Protein AF-A0A9P9ISP5-F1 (afdb_monomer_lite)

Sequence (148 aa):
LRNFKRTDAHATKESRVATSVIPIIEVDPGDTRCTASDVPFSNLDHLTDVSLVCAKPDLYYGARPEQLHPKLRQLGNLIVPSTQWDLPIVPNNFVEIKAPDGSISVAIRQTLYDGTCGARRCRSVQTRLLEDKAVRLAVTPLGVTCGG

Foldseek 3Di:
DVLLVVQVVVQQFQVSCVPRNVCVVVVDPDPCLQKDAQAFQVLADDPDPDDDGGQGFRMWGAAFPVLADPLLCVCGNLWQRDPPNSHHTLTQDGAHGDGPPGDPVVRVVSRVVVNVSSVSSLVVSVVSCVVDVVSVVSNVVRPPDNDD

Secondary structure (DSSP, 8-state):
-HHHHHHHHH--SHHHIIIIIHHHHHSS---GGGEEES---TTSPPSSSS-PPPP--SEEEEE-GGGS-HHHHTTGGGT--SS-TTS-EEEEEEE----TTS-HHHHHHHHHHHHHHHHHHHHHHHHHHHH-HHHHHHHGGGT-----

pLDDT: mean 85.31, std 12.56, range [32.69, 95.44]

Structure (mmCIF, N/CA/C/O backbone):
data_AF-A0A9P9ISP5-F1
#
_entry.id   AF-A0A9P9ISP5-F1
#
loop_
_atom_site.group_PDB
_atom_site.id
_atom_site.type_symbol
_atom_site.label_atom_id
_atom_site.label_alt_id
_atom_site.label_comp_id
_atom_site.label_asym_id
_atom_site.label_entity_id
_atom_site.label_seq_id
_atom_site.pdbx_PDB_ins_code
_atom_site.Cartn_x
_atom_site.Cartn_y
_atom_site.Cartn_z
_atom_site.occupancy
_atom_site.B_iso_or_equiv
_atom_site.auth_seq_id
_atom_site.auth_comp_id
_atom_site.auth_asym_id
_atom_site.auth_atom_id
_atom_site.pdbx_PDB_model_num
ATOM 1 N N . LEU A 1 1 ? 21.042 11.672 -6.855 1.00 75.38 1 LEU A N 1
ATOM 2 C CA . LEU A 1 1 ? 20.779 11.438 -8.302 1.00 75.38 1 LEU A CA 1
ATOM 3 C C . LEU A 1 1 ? 21.685 10.392 -8.977 1.00 75.38 1 LEU A C 1
ATOM 5 O O . LEU A 1 1 ? 21.137 9.549 -9.671 1.00 75.38 1 LEU A O 1
ATOM 9 N N . ARG A 1 2 ? 23.026 10.380 -8.816 1.00 87.75 2 ARG A N 1
ATOM 10 C CA . ARG A 1 2 ? 23.888 9.354 -9.472 1.00 87.75 2 ARG A CA 1
ATOM 11 C C . ARG A 1 2 ? 23.519 7.909 -9.098 1.00 87.75 2 ARG A C 1
ATOM 13 O O . ARG A 1 2 ? 23.462 7.058 -9.977 1.00 87.75 2 ARG A O 1
ATOM 20 N N . ASN A 1 3 ? 23.227 7.656 -7.820 1.00 87.81 3 ASN A N 1
ATOM 21 C CA . ASN A 1 3 ? 22.816 6.327 -7.357 1.00 87.81 3 ASN A CA 1
ATOM 22 C C . ASN A 1 3 ? 21.470 5.884 -7.959 1.00 87.81 3 ASN A C 1
ATOM 24 O O . ASN A 1 3 ? 21.363 4.756 -8.427 1.00 87.81 3 ASN A O 1
ATOM 28 N N . PHE A 1 4 ? 20.490 6.795 -8.017 1.00 88.62 4 PHE A N 1
ATOM 29 C CA . PHE A 1 4 ? 19.195 6.559 -8.663 1.00 88.62 4 PHE A CA 1
ATOM 30 C C . PHE A 1 4 ? 19.375 6.130 -10.122 1.00 88.62 4 PHE A C 1
ATOM 32 O O . PHE A 1 4 ? 18.996 5.023 -10.469 1.00 88.62 4 PHE A O 1
ATOM 39 N N . LYS A 1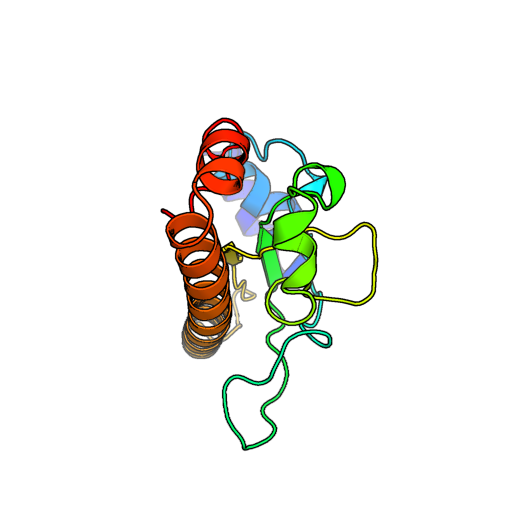 5 ? 20.064 6.944 -10.939 1.00 91.12 5 LYS A N 1
ATOM 40 C CA . LYS A 1 5 ? 20.277 6.657 -12.370 1.00 91.12 5 LYS A CA 1
ATOM 41 C C . LYS A 1 5 ? 20.931 5.295 -12.616 1.00 91.12 5 LYS A C 1
ATOM 43 O O . LYS A 1 5 ? 20.569 4.602 -13.555 1.00 91.12 5 LYS A O 1
ATOM 48 N N . ARG A 1 6 ? 21.907 4.916 -11.783 1.00 90.62 6 ARG A N 1
ATOM 49 C CA . ARG A 1 6 ? 22.566 3.608 -11.888 1.00 90.62 6 ARG A CA 1
ATOM 50 C C . ARG A 1 6 ? 21.615 2.471 -11.519 1.00 90.62 6 ARG A C 1
ATOM 52 O O . ARG A 1 6 ? 21.590 1.461 -12.204 1.00 90.62 6 ARG A O 1
ATOM 59 N N . THR A 1 7 ? 20.871 2.625 -10.429 1.00 90.31 7 THR A N 1
ATOM 60 C CA . THR A 1 7 ? 19.969 1.577 -9.932 1.00 90.31 7 THR A CA 1
ATOM 61 C C . THR A 1 7 ? 18.801 1.359 -10.888 1.00 90.31 7 THR A C 1
ATOM 63 O O . THR A 1 7 ? 18.511 0.220 -11.234 1.00 90.31 7 THR A O 1
ATOM 66 N N . ASP A 1 8 ? 18.228 2.450 -11.394 1.00 88.62 8 ASP A N 1
ATOM 67 C CA . ASP A 1 8 ? 17.196 2.465 -12.430 1.00 88.62 8 ASP A CA 1
ATOM 68 C C . ASP A 1 8 ? 17.657 1.740 -13.705 1.00 88.62 8 ASP A C 1
ATOM 70 O O . ASP A 1 8 ? 17.025 0.781 -14.138 1.00 88.62 8 ASP A O 1
ATOM 74 N N . ALA A 1 9 ? 18.847 2.070 -14.223 1.00 88.12 9 ALA A N 1
ATOM 75 C CA . ALA A 1 9 ? 19.406 1.415 -15.410 1.00 88.12 9 ALA A CA 1
ATOM 76 C C . ALA A 1 9 ? 19.636 -0.105 -15.254 1.00 88.12 9 ALA A C 1
ATOM 78 O O . ALA A 1 9 ? 19.716 -0.821 -16.251 1.00 88.12 9 ALA A O 1
ATOM 79 N N . HIS A 1 10 ? 19.761 -0.613 -14.023 1.00 88.38 10 HIS A N 1
ATOM 80 C CA . HIS A 1 10 ? 19.936 -2.043 -13.742 1.00 88.38 10 HIS A CA 1
ATOM 81 C C . HIS A 1 10 ? 18.632 -2.757 -13.337 1.00 88.38 10 HIS A C 1
ATOM 83 O O . HIS A 1 10 ? 18.630 -3.983 -13.181 1.00 88.38 10 HIS A O 1
ATOM 89 N N . ALA A 1 11 ? 17.525 -2.031 -13.168 1.00 88.88 11 ALA A N 1
ATOM 90 C CA . ALA A 1 11 ? 16.241 -2.573 -12.744 1.00 88.88 11 ALA A CA 1
ATOM 91 C C . ALA A 1 11 ? 15.400 -3.020 -13.952 1.00 88.88 11 ALA A C 1
ATOM 93 O O . ALA A 1 11 ? 14.480 -2.346 -14.395 1.00 88.88 11 ALA A O 1
ATOM 94 N N . THR A 1 12 ? 15.700 -4.203 -14.487 1.00 88.06 12 THR A N 1
ATOM 95 C CA . THR A 1 12 ? 15.044 -4.728 -15.703 1.00 88.06 12 THR A CA 1
ATOM 96 C C . THR A 1 12 ? 13.684 -5.394 -15.469 1.00 88.06 12 THR A C 1
ATOM 98 O O . THR A 1 12 ? 13.063 -5.865 -16.415 1.00 88.06 12 THR A O 1
ATOM 101 N N . LYS A 1 13 ? 13.224 -5.481 -14.216 1.00 88.25 13 LYS A N 1
ATOM 102 C CA . LYS A 1 13 ? 11.956 -6.118 -13.825 1.00 88.25 13 LYS A CA 1
ATOM 103 C C . LYS A 1 13 ? 11.220 -5.242 -12.821 1.00 88.25 13 LYS A C 1
ATOM 105 O O . LYS A 1 13 ? 11.873 -4.610 -11.991 1.00 88.25 13 LYS A O 1
ATOM 110 N N . GLU A 1 14 ? 9.891 -5.303 -12.822 1.00 89.62 14 GLU A N 1
ATOM 111 C CA . GLU A 1 14 ? 9.024 -4.563 -11.889 1.00 89.62 14 GLU A CA 1
ATOM 112 C C . GLU A 1 14 ? 9.431 -4.792 -10.428 1.00 89.62 14 GLU A C 1
ATOM 114 O O . GLU A 1 14 ? 9.666 -3.839 -9.691 1.00 89.62 14 GLU A O 1
ATOM 119 N N . SER A 1 15 ? 9.688 -6.045 -10.038 1.00 88.94 15 SER A N 1
ATOM 120 C CA . SER A 1 15 ? 10.153 -6.371 -8.683 1.00 88.94 15 SER A CA 1
ATOM 121 C C . SER A 1 15 ? 11.506 -5.742 -8.322 1.00 88.94 15 SER A C 1
ATOM 123 O O . SER A 1 15 ? 11.761 -5.438 -7.155 1.00 88.94 15 SER A O 1
ATOM 125 N N . ARG A 1 16 ? 12.394 -5.507 -9.300 1.00 89.81 16 ARG A N 1
ATOM 126 C CA . ARG A 1 16 ? 13.678 -4.821 -9.070 1.00 89.81 16 ARG A CA 1
ATOM 127 C C . ARG A 1 16 ? 13.465 -3.324 -8.914 1.00 89.81 16 ARG A C 1
ATOM 129 O O . ARG A 1 16 ? 14.077 -2.730 -8.032 1.00 89.81 16 ARG A O 1
ATOM 136 N N . VAL A 1 17 ? 12.572 -2.732 -9.702 1.00 89.56 17 VAL A N 1
ATOM 137 C CA . VAL A 1 17 ? 12.189 -1.326 -9.535 1.00 89.56 17 VAL A CA 1
ATOM 138 C C . VAL A 1 17 ? 11.576 -1.127 -8.143 1.00 89.56 17 VAL A C 1
ATOM 140 O O . VAL A 1 17 ? 12.061 -0.282 -7.391 1.00 89.56 17 VAL A O 1
ATOM 143 N N . ALA A 1 18 ? 10.633 -1.985 -7.741 1.00 89.81 18 ALA A N 1
ATOM 144 C CA . ALA A 1 18 ? 10.005 -1.960 -6.418 1.00 89.81 18 ALA A CA 1
ATOM 145 C C . ALA A 1 18 ? 11.022 -2.044 -5.269 1.00 89.81 18 ALA A C 1
ATOM 147 O O . ALA A 1 18 ? 10.964 -1.266 -4.327 1.00 89.81 18 ALA A O 1
ATOM 148 N N . THR A 1 19 ? 11.985 -2.967 -5.350 1.00 88.94 19 THR A N 1
ATOM 149 C CA . THR A 1 19 ? 12.909 -3.245 -4.232 1.00 88.94 19 THR A CA 1
ATOM 150 C C . THR A 1 19 ? 14.153 -2.365 -4.198 1.00 88.94 19 THR A C 1
ATOM 152 O O . THR A 1 19 ? 14.818 -2.311 -3.166 1.00 88.94 19 THR A O 1
ATOM 155 N N . SER A 1 20 ? 14.517 -1.704 -5.301 1.00 88.75 20 SER A N 1
ATOM 156 C CA . SER A 1 20 ? 15.785 -0.962 -5.372 1.00 88.75 20 SER A CA 1
ATOM 157 C C . SER A 1 20 ? 15.681 0.464 -5.902 1.00 88.75 20 SER A C 1
ATOM 159 O O . SER A 1 20 ? 16.525 1.285 -5.553 1.00 88.75 20 SER A O 1
ATOM 161 N N . VAL A 1 21 ? 14.645 0.802 -6.673 1.00 90.31 21 VAL A N 1
ATOM 162 C CA . VAL A 1 21 ? 14.439 2.165 -7.188 1.00 90.31 21 VAL A CA 1
ATOM 163 C C . VAL A 1 21 ? 13.479 2.945 -6.293 1.00 90.31 21 VAL A C 1
ATOM 165 O O . VAL A 1 21 ? 13.825 4.052 -5.882 1.00 90.31 21 VAL A O 1
ATOM 168 N N . ILE A 1 22 ? 12.327 2.363 -5.939 1.00 90.75 22 ILE A N 1
ATOM 169 C CA . ILE A 1 22 ? 11.318 3.022 -5.089 1.00 90.75 22 ILE A CA 1
ATOM 170 C C . ILE A 1 22 ? 11.902 3.506 -3.750 1.00 90.75 22 ILE A C 1
ATOM 172 O O . ILE A 1 22 ? 11.745 4.693 -3.465 1.00 90.75 22 ILE A O 1
ATOM 176 N N . PRO A 1 23 ? 12.708 2.718 -3.007 1.00 89.06 23 PRO A N 1
ATOM 177 C CA . PRO A 1 23 ? 13.279 3.190 -1.742 1.00 89.06 23 PRO A CA 1
ATOM 178 C C . PRO A 1 23 ? 14.195 4.415 -1.887 1.00 89.06 23 PRO A C 1
ATOM 180 O O . PRO A 1 23 ? 14.347 5.205 -0.961 1.00 89.06 23 PRO A O 1
ATOM 183 N N . ILE A 1 24 ? 14.815 4.606 -3.059 1.00 90.25 24 ILE A N 1
ATOM 184 C CA . ILE A 1 24 ? 15.636 5.796 -3.335 1.00 90.25 24 ILE A CA 1
ATOM 185 C C . ILE A 1 24 ? 14.749 7.034 -3.530 1.00 90.25 24 ILE A C 1
ATOM 187 O O . ILE A 1 24 ? 15.173 8.138 -3.188 1.00 90.25 24 ILE A O 1
ATOM 191 N N . ILE A 1 25 ? 13.554 6.858 -4.104 1.00 89.00 25 ILE A N 1
ATOM 192 C CA . ILE A 1 25 ? 12.570 7.929 -4.319 1.00 89.00 25 ILE A CA 1
ATOM 193 C C . ILE A 1 25 ? 11.918 8.325 -2.994 1.00 89.00 25 ILE A C 1
ATOM 195 O O . ILE A 1 25 ? 11.750 9.513 -2.740 1.00 89.00 25 ILE A O 1
ATOM 199 N N . GLU A 1 26 ? 11.589 7.345 -2.153 1.00 87.12 26 GLU A N 1
ATOM 200 C CA . GLU A 1 26 ? 10.963 7.569 -0.845 1.00 87.12 26 GLU A CA 1
ATOM 201 C C . GLU A 1 26 ? 11.875 8.328 0.120 1.00 87.12 26 GLU A C 1
ATOM 203 O O . GLU A 1 26 ? 11.378 9.049 0.979 1.00 87.12 26 GLU A O 1
ATOM 208 N N . VAL A 1 27 ? 13.200 8.220 -0.061 1.00 82.25 27 VAL A N 1
ATOM 209 C CA . VAL A 1 27 ? 14.265 8.788 0.791 1.00 82.25 27 VAL A CA 1
ATOM 210 C C . VAL A 1 27 ? 14.287 8.180 2.197 1.00 82.25 27 VAL A C 1
ATOM 212 O O . VAL A 1 27 ? 15.333 7.690 2.621 1.00 82.25 27 VAL A O 1
ATOM 215 N N . ASP A 1 28 ? 13.150 8.186 2.887 1.00 81.00 28 ASP A N 1
ATOM 216 C CA . ASP A 1 28 ? 12.886 7.520 4.156 1.00 81.00 28 ASP A CA 1
ATOM 217 C C . ASP A 1 28 ? 11.527 6.796 4.065 1.00 81.00 28 ASP A C 1
ATOM 219 O O . ASP A 1 28 ? 10.481 7.444 4.144 1.00 81.00 28 ASP A O 1
ATOM 223 N N . PRO A 1 29 ? 11.514 5.463 3.877 1.00 70.00 29 PRO A N 1
ATOM 224 C CA . PRO A 1 29 ? 10.276 4.695 3.745 1.00 70.00 29 PRO A CA 1
ATOM 225 C C . PRO A 1 29 ? 9.478 4.587 5.059 1.00 70.00 29 PRO A C 1
ATOM 227 O O . PRO A 1 29 ? 8.383 4.024 5.062 1.00 70.00 29 PRO A O 1
ATOM 230 N N . GLY A 1 30 ? 9.996 5.097 6.185 1.00 81.81 30 GLY A N 1
ATOM 231 C CA . GLY A 1 30 ? 9.347 4.981 7.489 1.00 81.81 30 GLY A CA 1
ATOM 232 C C . GLY A 1 30 ? 9.291 3.535 8.005 1.00 81.81 30 GLY A C 1
ATOM 233 O O . GLY A 1 30 ? 10.215 2.744 7.808 1.00 81.81 30 GLY A O 1
ATOM 234 N N . ASP A 1 31 ? 8.213 3.176 8.716 1.00 87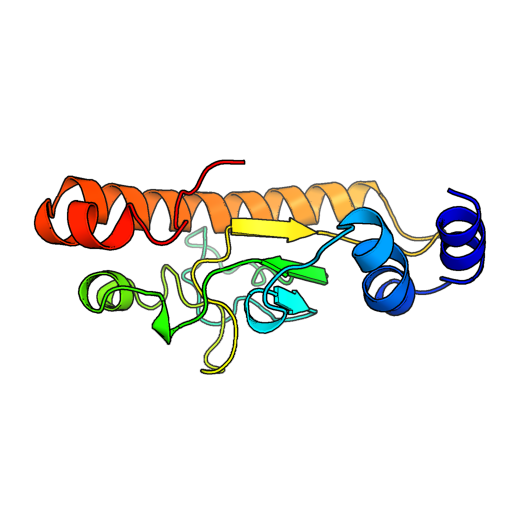.00 31 ASP A N 1
ATOM 235 C CA . ASP A 1 31 ? 7.997 1.801 9.199 1.00 87.00 31 ASP A CA 1
ATOM 236 C C . ASP A 1 31 ? 7.643 0.895 8.013 1.00 87.00 31 ASP A C 1
ATOM 238 O O . ASP A 1 31 ? 6.546 0.975 7.465 1.00 87.00 31 ASP A O 1
ATOM 242 N N . THR A 1 32 ? 8.552 -0.003 7.634 1.00 87.44 32 THR A N 1
ATOM 243 C CA . THR A 1 32 ? 8.388 -0.895 6.473 1.00 87.44 32 THR A CA 1
ATOM 244 C C . THR A 1 32 ? 7.194 -1.846 6.585 1.00 87.44 32 THR A C 1
ATOM 246 O O . THR A 1 32 ? 6.763 -2.404 5.581 1.00 87.44 32 THR A O 1
ATOM 249 N N . ARG A 1 33 ? 6.611 -2.009 7.781 1.00 90.19 33 ARG A N 1
ATOM 250 C CA . ARG A 1 33 ? 5.366 -2.771 7.997 1.00 90.1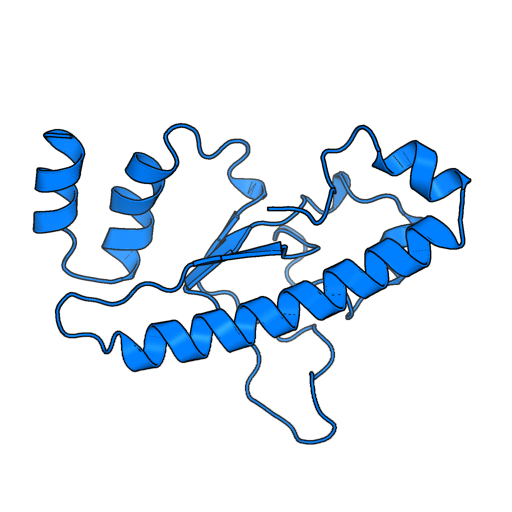9 33 ARG A CA 1
ATOM 251 C C . ARG A 1 33 ? 4.102 -1.988 7.661 1.00 90.19 33 ARG A C 1
ATOM 253 O O . ARG A 1 33 ? 3.005 -2.523 7.785 1.00 90.19 33 ARG A O 1
ATOM 260 N N . CYS A 1 34 ? 4.243 -0.727 7.269 1.00 91.38 34 CYS A N 1
ATOM 261 C CA . CYS A 1 34 ? 3.173 0.071 6.687 1.00 91.38 34 CYS A CA 1
ATOM 262 C C . CYS A 1 34 ? 3.085 -0.103 5.164 1.00 91.38 34 CYS A C 1
ATOM 264 O O . CYS A 1 34 ? 2.210 0.504 4.553 1.00 91.38 34 CYS A O 1
ATOM 266 N N . THR A 1 35 ? 3.926 -0.952 4.564 1.00 93.06 35 THR A N 1
ATOM 267 C CA . THR A 1 35 ? 3.973 -1.195 3.117 1.00 93.06 35 THR A CA 1
ATOM 268 C C . THR A 1 35 ? 3.872 -2.686 2.814 1.00 93.06 35 THR A C 1
ATOM 270 O O . THR A 1 35 ? 4.412 -3.517 3.542 1.00 93.06 35 THR A O 1
ATOM 273 N N . ALA A 1 36 ? 3.200 -3.042 1.723 1.00 94.00 36 ALA A N 1
ATOM 274 C CA . ALA A 1 36 ? 3.226 -4.396 1.181 1.00 94.00 36 ALA A CA 1
ATOM 275 C C . ALA A 1 36 ? 3.161 -4.383 -0.351 1.00 94.00 36 ALA A C 1
ATOM 277 O O . ALA A 1 36 ? 2.776 -3.389 -0.967 1.00 94.00 36 ALA A O 1
ATOM 278 N N . SER A 1 37 ? 3.584 -5.491 -0.958 1.00 93.19 37 SER A N 1
ATOM 279 C CA . SER A 1 37 ? 3.757 -5.644 -2.405 1.00 93.19 37 SER A CA 1
ATOM 280 C C . SER A 1 37 ? 3.024 -6.878 -2.905 1.00 93.19 37 SER A C 1
ATOM 282 O O . SER A 1 37 ? 3.025 -7.903 -2.223 1.00 93.19 37 SER A O 1
ATOM 284 N N . ASP A 1 38 ? 2.441 -6.789 -4.099 1.00 90.94 38 ASP A N 1
ATOM 285 C CA . ASP A 1 38 ? 1.856 -7.924 -4.820 1.00 90.94 38 ASP A CA 1
ATOM 286 C C . ASP A 1 38 ? 0.733 -8.659 -4.052 1.00 90.94 38 ASP A C 1
ATOM 288 O O . ASP A 1 38 ? 0.513 -9.860 -4.220 1.00 90.94 38 ASP A O 1
ATOM 292 N N . VAL A 1 39 ? -0.015 -7.936 -3.211 1.00 94.56 39 VAL A N 1
ATOM 293 C CA . VAL A 1 39 ? -1.107 -8.493 -2.397 1.00 94.56 39 VAL A CA 1
ATOM 294 C C . VAL A 1 39 ? -2.452 -8.230 -3.072 1.00 94.56 39 VAL A C 1
ATOM 296 O O . VAL A 1 39 ? -2.864 -7.073 -3.179 1.00 94.56 39 VAL A O 1
ATOM 299 N N . PRO A 1 40 ? -3.196 -9.275 -3.478 1.00 94.44 40 PRO A N 1
ATOM 300 C CA . PRO A 1 40 ? -4.559 -9.102 -3.949 1.00 94.44 40 PRO A CA 1
ATOM 301 C C . PRO A 1 40 ? -5.465 -8.626 -2.819 1.00 94.44 40 PRO A C 1
ATOM 303 O O . PRO A 1 40 ? -5.462 -9.172 -1.716 1.00 94.44 40 PRO A O 1
ATOM 306 N N . PHE A 1 41 ? -6.313 -7.658 -3.130 1.00 94.06 41 PHE A N 1
ATOM 307 C CA . PHE A 1 41 ? -7.330 -7.115 -2.238 1.00 94.06 41 PHE A CA 1
ATOM 308 C C . PHE A 1 41 ? -8.562 -8.025 -2.172 1.00 94.06 41 PHE A C 1
ATOM 310 O O . PHE A 1 41 ? -9.689 -7.608 -2.439 1.00 94.06 41 PHE A O 1
ATOM 317 N N . SER A 1 42 ? -8.331 -9.303 -1.877 1.00 92.94 42 SER A N 1
ATOM 318 C CA . SER A 1 42 ? -9.330 -10.374 -1.928 1.00 92.94 42 SER A CA 1
ATOM 319 C C . SER A 1 42 ? -10.317 -10.360 -0.767 1.00 92.94 42 SER A C 1
ATOM 321 O O . SER A 1 42 ? -11.385 -10.951 -0.883 1.00 92.94 42 SER A O 1
ATOM 323 N N . ASN A 1 43 ? -9.987 -9.686 0.338 1.00 94.31 43 ASN A N 1
ATOM 324 C CA . ASN A 1 43 ? -10.883 -9.558 1.486 1.00 94.31 43 ASN A CA 1
ATOM 325 C C . ASN A 1 43 ? -11.784 -8.313 1.402 1.00 94.31 43 ASN A C 1
ATOM 327 O O . ASN A 1 43 ? -12.613 -8.088 2.281 1.00 94.31 43 ASN A O 1
ATOM 331 N N . LEU A 1 44 ? -11.608 -7.475 0.375 1.00 90.19 44 LEU A N 1
ATOM 332 C CA . LEU A 1 44 ? -12.323 -6.210 0.263 1.00 90.19 44 LEU A CA 1
ATOM 333 C C . LEU A 1 44 ? -13.630 -6.364 -0.505 1.00 90.19 44 LEU A C 1
ATOM 335 O O . LEU A 1 44 ? -13.685 -7.064 -1.515 1.00 90.19 44 LEU A O 1
ATOM 339 N N . ASP A 1 45 ? -14.655 -5.636 -0.063 1.00 89.06 45 ASP A N 1
ATOM 340 C CA . ASP A 1 45 ? -15.929 -5.575 -0.778 1.00 89.06 45 ASP A CA 1
ATOM 341 C C 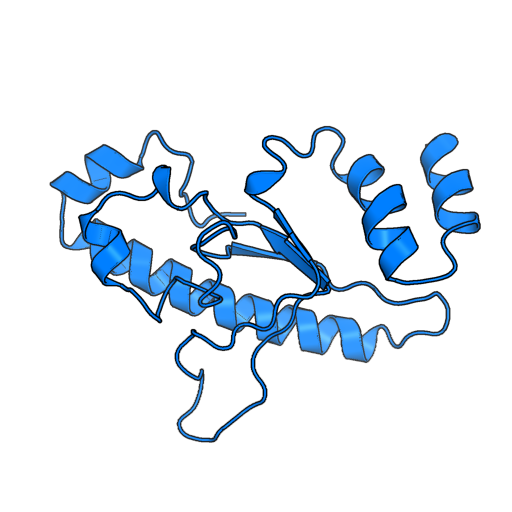. ASP A 1 45 ? -15.721 -5.090 -2.220 1.00 89.06 45 ASP A C 1
ATOM 343 O O . ASP A 1 45 ? -14.987 -4.126 -2.480 1.00 89.06 45 ASP A O 1
ATOM 347 N N . HIS A 1 46 ? -16.418 -5.727 -3.164 1.00 85.31 46 HIS A N 1
ATOM 348 C CA . HIS A 1 46 ? -16.368 -5.339 -4.568 1.00 85.31 46 HIS A CA 1
ATOM 349 C C . HIS A 1 46 ? -16.844 -3.895 -4.771 1.00 85.31 46 HIS A C 1
ATOM 351 O O . HIS A 1 46 ? -17.778 -3.416 -4.117 1.00 85.31 46 HIS A O 1
ATOM 357 N N . LEU A 1 47 ? -16.206 -3.191 -5.713 1.00 83.38 47 LEU A N 1
ATOM 358 C CA . LEU A 1 47 ? -16.605 -1.832 -6.090 1.00 83.38 47 LEU A CA 1
ATOM 359 C C . LEU A 1 47 ? -17.979 -1.781 -6.764 1.00 83.38 47 LEU A C 1
ATOM 361 O O . LEU A 1 47 ? -18.659 -0.764 -6.661 1.00 83.38 47 LEU A O 1
ATOM 365 N N . THR A 1 48 ? -18.369 -2.866 -7.425 1.00 83.69 48 THR A N 1
ATOM 366 C CA . THR A 1 48 ? -19.587 -2.990 -8.224 1.00 83.69 48 THR A CA 1
ATOM 367 C C . THR A 1 48 ? -20.302 -4.298 -7.913 1.00 83.69 48 THR A C 1
ATOM 369 O O . THR A 1 48 ? -19.668 -5.254 -7.474 1.00 83.69 48 THR A O 1
ATOM 372 N N . ASP A 1 49 ? -21.597 -4.366 -8.227 1.00 78.88 49 ASP A N 1
ATOM 373 C CA . ASP A 1 49 ? -22.405 -5.593 -8.104 1.00 78.88 49 ASP A CA 1
ATOM 374 C C . ASP A 1 49 ? -21.968 -6.695 -9.084 1.00 78.88 49 ASP A C 1
ATOM 376 O O . ASP A 1 49 ? -22.302 -7.868 -8.926 1.00 78.88 49 ASP A O 1
ATOM 380 N N . VAL A 1 50 ? -21.195 -6.319 -10.106 1.00 75.88 50 VAL A N 1
ATOM 381 C CA . VAL A 1 50 ? -20.511 -7.251 -11.001 1.00 75.88 50 VAL A CA 1
ATOM 382 C C . VAL A 1 50 ? -19.147 -7.600 -10.412 1.00 75.88 50 VAL A C 1
ATOM 384 O O . VAL A 1 50 ? -18.405 -6.713 -9.983 1.00 75.88 50 VAL A O 1
ATOM 387 N N . SER A 1 51 ? -18.804 -8.888 -10.429 1.00 75.69 51 SER A N 1
ATOM 388 C CA . SER A 1 51 ? -17.505 -9.382 -9.974 1.00 75.69 51 SER A CA 1
ATOM 389 C C . SER A 1 51 ? -16.393 -8.892 -10.908 1.00 75.69 51 SER A C 1
ATOM 391 O O . SER A 1 51 ? -16.207 -9.405 -12.012 1.00 75.69 51 SER A O 1
ATOM 393 N N . LEU A 1 52 ? -15.673 -7.859 -10.470 1.00 83.38 52 LEU A N 1
ATOM 394 C CA . LEU A 1 52 ? -14.392 -7.455 -11.044 1.00 83.38 52 LEU A CA 1
ATOM 395 C C . LEU A 1 52 ? -13.259 -8.168 -10.307 1.00 83.38 52 LEU A C 1
ATOM 397 O O . LEU A 1 52 ? -13.371 -8.481 -9.118 1.00 83.38 52 LEU A O 1
ATOM 401 N N . VAL A 1 53 ? -12.141 -8.368 -11.004 1.00 88.81 53 VAL A N 1
ATOM 402 C CA . VAL A 1 53 ? -10.903 -8.842 -10.379 1.00 88.81 53 VAL A CA 1
ATOM 403 C C . VAL A 1 53 ? -10.504 -7.866 -9.270 1.00 88.81 53 VAL A C 1
ATOM 405 O O . VAL A 1 53 ? -10.572 -6.645 -9.442 1.00 88.81 53 VAL A O 1
ATOM 408 N N . CYS A 1 54 ? -10.113 -8.400 -8.113 1.00 91.00 54 CYS A N 1
ATOM 409 C CA . CYS A 1 54 ? -9.637 -7.589 -6.999 1.00 91.00 54 CYS A CA 1
ATOM 410 C C . CYS A 1 54 ? -8.429 -6.745 -7.421 1.00 91.00 54 CYS A C 1
ATOM 412 O O . CYS A 1 54 ? -7.570 -7.210 -8.171 1.00 91.00 54 CYS A O 1
ATOM 414 N N . ALA A 1 55 ? -8.356 -5.521 -6.901 1.00 92.38 55 ALA A N 1
ATOM 415 C CA . ALA A 1 55 ? -7.162 -4.689 -7.010 1.00 92.38 55 ALA A CA 1
ATOM 416 C C . ALA A 1 55 ? -5.934 -5.461 -6.503 1.00 92.38 55 ALA A C 1
ATOM 418 O O . ALA A 1 55 ? -6.022 -6.196 -5.515 1.00 92.38 55 ALA A O 1
ATOM 419 N N . LYS A 1 56 ? -4.807 -5.324 -7.197 1.00 95.38 56 LYS A N 1
ATOM 420 C CA . LYS A 1 56 ? -3.541 -5.968 -6.837 1.00 95.38 56 LYS A CA 1
ATOM 421 C C . LYS A 1 56 ? -2.409 -4.999 -7.182 1.00 95.38 56 LYS A C 1
ATOM 423 O O . LYS A 1 56 ? -1.775 -5.186 -8.216 1.00 95.38 56 LYS A O 1
ATOM 428 N N . PRO A 1 57 ? -2.215 -3.959 -6.357 1.00 95.06 57 PRO A N 1
ATOM 429 C CA . PRO A 1 57 ? -1.170 -2.978 -6.597 1.00 95.06 57 PRO A CA 1
ATOM 430 C C . PRO A 1 57 ? 0.216 -3.616 -6.459 1.00 95.06 57 PRO A C 1
ATOM 432 O O . PRO A 1 57 ? 0.430 -4.463 -5.581 1.00 95.06 57 PRO A O 1
ATOM 435 N N . ASP A 1 58 ? 1.176 -3.158 -7.264 1.00 94.88 58 ASP A N 1
ATOM 436 C CA . ASP A 1 58 ? 2.575 -3.592 -7.139 1.00 94.88 58 ASP A CA 1
ATOM 437 C C . ASP A 1 58 ? 3.153 -3.211 -5.770 1.00 94.88 58 ASP A C 1
ATOM 439 O O . ASP A 1 58 ? 3.863 -4.007 -5.151 1.00 94.88 58 ASP A O 1
ATOM 443 N N . LEU A 1 59 ? 2.806 -2.024 -5.261 1.00 94.31 59 LEU A N 1
ATOM 444 C CA . LEU A 1 59 ? 3.034 -1.606 -3.877 1.00 94.31 59 LEU A CA 1
ATOM 445 C C . LEU A 1 59 ? 1.839 -0.816 -3.348 1.00 94.31 59 LEU A C 1
ATOM 447 O O . LEU A 1 59 ? 1.245 -0.004 -4.059 1.00 94.31 59 LEU A O 1
ATOM 451 N N . TYR A 1 60 ? 1.533 -0.986 -2.066 1.00 94.25 60 TYR A N 1
ATOM 452 C CA . TYR A 1 60 ? 0.597 -0.119 -1.363 1.00 94.25 60 TYR A CA 1
ATOM 453 C C . TYR A 1 60 ? 1.070 0.205 0.047 1.00 94.25 60 TYR A C 1
ATOM 455 O O . TYR A 1 60 ? 1.808 -0.567 0.664 1.00 94.25 60 TYR A O 1
ATOM 463 N N . TYR A 1 61 ? 0.573 1.326 0.562 1.00 92.06 61 TYR A N 1
ATOM 464 C CA . TYR A 1 61 ? 0.844 1.808 1.909 1.00 92.06 61 TYR A CA 1
ATOM 465 C C . TYR A 1 61 ? -0.452 1.882 2.702 1.00 92.06 61 TYR A C 1
ATOM 467 O O . TYR A 1 61 ? -1.519 2.187 2.160 1.00 92.06 61 TYR A O 1
ATOM 475 N N . GLY A 1 62 ? -0.354 1.602 3.993 1.00 91.62 62 GLY A N 1
ATOM 476 C CA . GLY A 1 62 ? -1.465 1.642 4.929 1.00 91.62 62 GLY A CA 1
ATOM 477 C C . GLY A 1 62 ? -0.984 1.805 6.366 1.00 91.62 62 GLY A C 1
ATOM 478 O O . GLY A 1 62 ? 0.163 2.153 6.631 1.00 91.62 62 GLY A O 1
ATOM 479 N N . ALA A 1 63 ? -1.881 1.549 7.308 1.00 90.31 63 ALA A N 1
ATOM 480 C CA . ALA A 1 63 ? -1.585 1.528 8.731 1.00 90.31 63 ALA A CA 1
ATOM 481 C C . ALA A 1 63 ? -1.314 0.098 9.204 1.00 90.31 63 ALA A C 1
ATOM 483 O O . ALA A 1 63 ? -1.925 -0.857 8.722 1.00 90.31 63 ALA A O 1
ATOM 484 N N . ARG A 1 64 ? -0.467 -0.060 10.220 1.00 90.94 64 ARG A N 1
ATOM 485 C CA . ARG A 1 64 ? -0.341 -1.344 10.911 1.00 90.94 64 ARG A CA 1
ATOM 486 C C . ARG A 1 64 ? -1.650 -1.690 11.622 1.00 90.94 64 ARG A C 1
ATOM 488 O O . ARG A 1 64 ? -2.281 -0.792 12.194 1.00 90.94 64 ARG A O 1
ATOM 495 N N . PRO A 1 65 ? -2.045 -2.971 11.670 1.00 89.38 65 PRO A N 1
ATOM 496 C CA . PRO A 1 65 ? -3.262 -3.396 12.350 1.00 89.38 65 PRO A CA 1
ATOM 497 C C . PRO A 1 65 ? -3.414 -2.817 13.763 1.00 89.38 65 PRO A C 1
ATOM 499 O O . PRO A 1 65 ? -4.462 -2.278 14.112 1.00 89.38 65 PRO A O 1
ATOM 502 N N . GLU A 1 66 ? -2.356 -2.871 14.569 1.00 88.12 66 GLU A N 1
ATOM 503 C CA . GLU A 1 66 ? -2.245 -2.363 15.941 1.00 88.12 66 GLU A CA 1
ATOM 504 C C . GLU A 1 66 ? -2.366 -0.843 16.083 1.00 88.12 66 GLU A C 1
ATOM 506 O O . GLU A 1 66 ? -2.766 -0.384 17.149 1.00 88.12 66 GLU A O 1
ATOM 511 N N . GLN A 1 67 ? -2.093 -0.066 15.031 1.00 85.88 67 GLN A N 1
ATOM 512 C CA . GLN A 1 67 ? -2.306 1.385 15.048 1.00 85.88 67 GLN A CA 1
ATOM 513 C C . GLN A 1 67 ? -3.791 1.738 14.921 1.00 85.88 67 GLN A C 1
ATOM 515 O O . GLN A 1 67 ? -4.196 2.852 15.248 1.00 85.88 67 GLN A O 1
ATOM 520 N N . LEU A 1 68 ? -4.628 0.806 14.460 1.00 84.44 68 LEU A N 1
ATOM 521 C CA . LEU A 1 68 ? -6.031 1.091 14.224 1.00 84.44 68 LEU A CA 1
ATOM 522 C C . LEU A 1 68 ? -6.880 0.932 15.487 1.00 84.44 68 LEU A C 1
ATOM 524 O O . LEU A 1 68 ? -6.948 -0.139 16.105 1.00 84.44 68 LEU A O 1
ATOM 528 N N . HIS A 1 69 ? -7.615 1.999 15.804 1.00 85.50 69 HIS A N 1
ATOM 529 C CA . HIS A 1 69 ? -8.561 2.031 16.911 1.00 85.50 69 HIS A CA 1
ATOM 530 C C . HIS A 1 69 ? -9.593 0.884 16.800 1.00 85.50 69 HIS A C 1
ATOM 532 O O . HIS A 1 69 ? -10.174 0.697 15.726 1.00 85.50 69 HIS A O 1
ATOM 538 N N . PRO A 1 70 ? -9.913 0.154 17.889 1.00 85.50 70 PRO A N 1
ATOM 539 C CA . PRO A 1 70 ? -10.801 -1.015 17.844 1.00 85.50 70 PRO A CA 1
ATOM 540 C C . PRO A 1 70 ? -12.158 -0.776 17.168 1.00 85.50 70 PRO A C 1
ATOM 542 O O . PRO A 1 70 ? -12.643 -1.624 16.426 1.00 85.50 70 PRO A O 1
ATOM 545 N N . LYS A 1 71 ? -12.756 0.407 17.353 1.00 85.19 71 LYS A N 1
ATOM 546 C CA . LYS A 1 71 ? -14.020 0.779 16.687 1.00 85.19 71 LYS A CA 1
ATOM 547 C C . LYS A 1 71 ? -13.913 0.896 15.160 1.00 85.19 71 LYS A C 1
ATOM 549 O O . LYS A 1 71 ? -14.906 0.670 14.481 1.00 85.19 71 LYS A O 1
ATOM 554 N N . LEU A 1 72 ? -12.743 1.236 14.614 1.00 84.50 72 LEU A N 1
ATOM 555 C CA . LEU A 1 72 ? -12.526 1.253 13.164 1.00 84.50 72 LEU A CA 1
ATOM 556 C C . LEU A 1 72 ? -12.295 -0.156 12.612 1.00 84.50 72 LEU A C 1
ATOM 558 O O . LEU A 1 72 ? -12.655 -0.413 11.471 1.00 84.50 72 LEU A O 1
ATOM 562 N N . ARG A 1 73 ? -11.789 -1.098 13.421 1.00 83.50 73 ARG A N 1
ATOM 563 C CA . ARG A 1 73 ? -11.651 -2.509 13.012 1.00 83.50 73 ARG A CA 1
ATOM 564 C C . ARG A 1 73 ? -12.993 -3.161 12.666 1.00 83.50 73 ARG A C 1
ATOM 566 O O . ARG A 1 73 ? -13.020 -4.089 11.868 1.00 83.50 73 ARG A O 1
ATOM 573 N N . GLN A 1 74 ? -14.099 -2.640 13.204 1.00 86.38 74 GLN A N 1
ATOM 574 C CA . GLN A 1 74 ? -15.460 -3.076 12.862 1.00 86.38 74 GLN A CA 1
ATOM 575 C C . GLN A 1 74 ? -15.824 -2.829 11.391 1.00 86.38 74 GLN A C 1
ATOM 577 O O . GLN A 1 74 ? -16.757 -3.448 10.896 1.00 86.38 74 GLN A O 1
ATOM 582 N N . LEU A 1 75 ? -15.092 -1.958 10.685 1.00 89.38 75 LEU A N 1
ATOM 583 C CA . LEU A 1 75 ? -15.269 -1.757 9.246 1.00 89.38 75 LEU A CA 1
ATOM 584 C C . LEU A 1 75 ? -14.829 -2.982 8.426 1.00 89.38 75 LEU A C 1
ATOM 586 O O . LEU A 1 75 ? -15.216 -3.085 7.267 1.00 89.38 75 LEU A O 1
ATOM 590 N N . GLY A 1 76 ? -14.045 -3.901 9.007 1.00 90.50 76 GLY A N 1
ATOM 591 C CA . GLY A 1 76 ? -13.727 -5.209 8.429 1.00 90.50 76 GLY A CA 1
ATOM 592 C C . GLY A 1 76 ? -13.312 -5.141 6.958 1.00 90.50 76 GLY A C 1
ATOM 593 O O . GLY A 1 76 ? -12.330 -4.482 6.605 1.00 90.50 76 GLY A O 1
ATOM 594 N N . ASN A 1 77 ? -14.105 -5.783 6.102 1.00 91.19 77 ASN A N 1
ATOM 595 C CA . ASN A 1 77 ? -13.897 -5.910 4.655 1.00 91.19 77 ASN A CA 1
ATOM 596 C C . ASN A 1 77 ? -13.960 -4.578 3.884 1.00 91.19 77 ASN A C 1
ATOM 598 O O . ASN A 1 77 ? -13.676 -4.528 2.693 1.00 91.19 77 ASN A O 1
ATOM 602 N N . LEU A 1 78 ? -14.273 -3.459 4.537 1.00 90.00 78 LEU A N 1
ATOM 603 C CA . LEU A 1 78 ? -14.114 -2.140 3.927 1.00 90.00 78 LEU A CA 1
ATOM 604 C C . LEU A 1 78 ? -12.673 -1.633 3.998 1.00 90.00 78 LEU A C 1
ATOM 606 O O . LEU A 1 78 ? -12.315 -0.749 3.227 1.00 90.00 78 LEU A O 1
ATOM 610 N N . ILE A 1 79 ? -11.849 -2.141 4.917 1.00 91.00 79 ILE A N 1
ATOM 611 C CA . ILE A 1 79 ? -10.517 -1.583 5.194 1.00 91.00 79 ILE A CA 1
ATOM 612 C C . ILE A 1 79 ? -9.395 -2.622 5.279 1.00 91.00 79 ILE A C 1
ATOM 614 O O . ILE A 1 79 ? -8.231 -2.239 5.200 1.00 9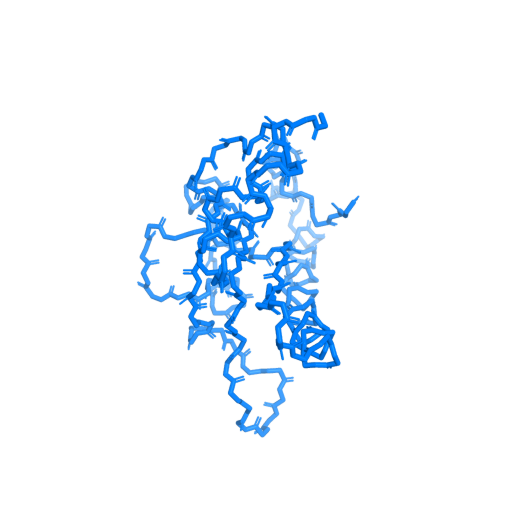1.00 79 ILE A O 1
ATOM 618 N N . VAL A 1 80 ? -9.712 -3.907 5.446 1.00 93.88 80 VAL A N 1
ATOM 619 C CA . VAL A 1 80 ? -8.725 -4.989 5.567 1.00 93.88 80 VAL A CA 1
ATOM 620 C C . VAL A 1 80 ? -8.500 -5.629 4.194 1.00 93.88 80 VAL A C 1
ATOM 622 O O . VAL A 1 80 ? -9.414 -6.293 3.701 1.00 93.88 80 VAL A O 1
ATOM 625 N N . PRO A 1 81 ? -7.322 -5.446 3.562 1.00 93.62 81 PRO A N 1
ATOM 626 C CA . PRO A 1 81 ? -7.121 -5.842 2.173 1.00 93.62 81 PRO A CA 1
ATOM 627 C C . PRO A 1 81 ? -7.069 -7.350 1.939 1.00 93.62 81 PRO A C 1
ATOM 629 O O . PRO A 1 81 ? -7.565 -7.843 0.928 1.00 93.62 81 PRO A O 1
ATOM 632 N N . SER A 1 82 ? -6.497 -8.081 2.888 1.00 93.81 82 SER A N 1
ATOM 633 C CA . SER A 1 82 ? -6.241 -9.515 2.815 1.00 93.81 82 SER A CA 1
ATOM 634 C C . SER A 1 82 ? -6.511 -10.152 4.174 1.00 93.81 82 SER A C 1
ATOM 636 O O . SER A 1 82 ? -6.485 -9.478 5.200 1.00 93.81 82 SER A O 1
ATOM 638 N N . THR A 1 83 ? -6.741 -11.461 4.195 1.00 92.81 83 THR A N 1
ATOM 639 C CA . THR A 1 83 ? -6.873 -12.239 5.435 1.00 92.81 83 THR A CA 1
ATOM 640 C C . THR A 1 83 ? -5.529 -12.500 6.127 1.00 92.81 83 THR A C 1
ATOM 642 O O . THR A 1 83 ? -5.501 -13.134 7.179 1.00 92.81 83 THR A O 1
ATOM 645 N N . GLN A 1 84 ? -4.409 -12.059 5.541 1.00 93.19 84 GLN A N 1
ATOM 646 C CA . GLN A 1 84 ? -3.100 -12.070 6.195 1.00 93.19 84 GLN A CA 1
ATOM 647 C C . GLN A 1 84 ? -3.038 -10.954 7.245 1.00 93.19 84 GLN A C 1
ATOM 649 O O . GLN A 1 84 ? -3.187 -9.774 6.934 1.00 93.19 84 GLN A O 1
ATOM 654 N N . TRP A 1 85 ? -2.860 -11.349 8.503 1.00 87.62 85 TRP A N 1
ATOM 655 C CA . TRP A 1 85 ? -3.079 -10.489 9.670 1.00 87.62 85 TRP A CA 1
ATOM 656 C C . TRP A 1 85 ? -1.951 -9.504 9.961 1.00 87.62 85 TRP A C 1
ATOM 658 O O . TRP A 1 85 ? -2.153 -8.572 10.732 1.00 87.62 85 TRP A O 1
ATOM 668 N N . ASP A 1 86 ? -0.772 -9.734 9.398 1.00 90.38 86 ASP A N 1
ATOM 669 C CA . ASP A 1 86 ? 0.438 -8.936 9.580 1.00 90.38 86 ASP A CA 1
ATOM 670 C C . ASP A 1 86 ? 0.605 -7.840 8.518 1.00 90.38 86 ASP A C 1
ATOM 672 O O . ASP A 1 86 ? 1.485 -6.990 8.649 1.00 90.38 86 ASP A O 1
ATOM 676 N N . LEU A 1 87 ? -0.254 -7.826 7.494 1.00 94.88 87 LEU A N 1
ATOM 677 C CA . LEU A 1 87 ? -0.194 -6.852 6.411 1.00 94.88 87 LEU A CA 1
ATOM 678 C C . LEU A 1 87 ? -0.812 -5.493 6.786 1.00 94.88 87 LEU A C 1
ATOM 680 O O . LEU A 1 87 ? -1.738 -5.430 7.605 1.00 94.88 87 LEU A O 1
ATOM 684 N N . PRO A 1 88 ? -0.367 -4.396 6.137 1.00 93.62 88 PRO A N 1
ATOM 685 C CA . PRO A 1 88 ? -0.969 -3.085 6.333 1.00 93.62 88 PRO A CA 1
ATOM 686 C C . PRO A 1 88 ? -2.458 -3.093 5.972 1.00 93.62 88 PRO A C 1
ATOM 688 O O . PRO A 1 88 ? -2.870 -3.648 4.948 1.00 93.62 88 PRO A O 1
ATOM 691 N N . ILE A 1 89 ? -3.252 -2.419 6.799 1.00 92.31 89 ILE A N 1
ATOM 692 C CA . ILE A 1 89 ? -4.690 -2.198 6.633 1.00 92.31 89 ILE A CA 1
ATOM 693 C C . ILE A 1 89 ? -4.970 -0.734 6.291 1.00 92.31 89 ILE A C 1
ATOM 695 O O . ILE A 1 89 ? -4.105 0.122 6.426 1.00 92.31 89 ILE A O 1
ATOM 699 N N . VAL A 1 90 ? -6.195 -0.418 5.871 1.00 91.25 90 VAL A N 1
ATOM 700 C CA . VAL A 1 90 ? -6.577 0.932 5.416 1.00 91.25 90 VAL A CA 1
ATOM 701 C C . VAL A 1 90 ? -5.638 1.418 4.295 1.00 91.25 90 VAL A C 1
ATOM 703 O O . VAL A 1 90 ? -4.970 2.441 4.449 1.00 91.25 90 VAL A O 1
ATOM 706 N N . PRO A 1 91 ? -5.537 0.682 3.171 1.00 91.12 91 PRO A N 1
ATOM 707 C CA . PRO A 1 91 ? -4.623 1.064 2.104 1.00 91.12 91 PRO A CA 1
ATOM 708 C C . PRO A 1 91 ? -5.040 2.417 1.504 1.00 91.12 91 PRO A C 1
ATOM 710 O O . PRO A 1 91 ? -6.207 2.586 1.128 1.00 91.12 91 PRO A O 1
ATOM 713 N N . ASN A 1 92 ? -4.108 3.373 1.438 1.00 87.50 92 ASN A N 1
ATOM 714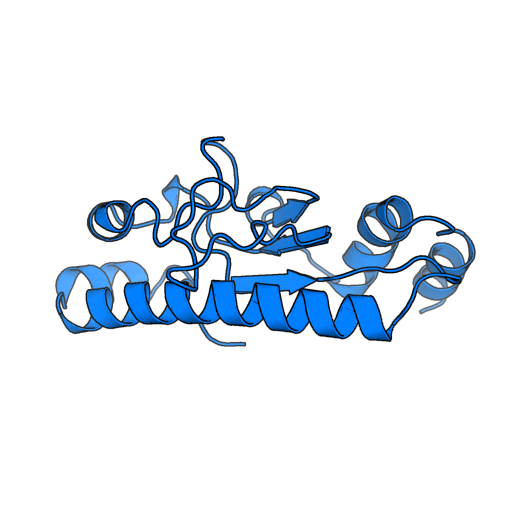 C CA . ASN A 1 92 ? -4.381 4.763 1.045 1.00 87.50 92 ASN A CA 1
ATOM 715 C C . ASN A 1 92 ? -3.517 5.277 -0.120 1.00 87.50 92 ASN A C 1
ATOM 717 O O . ASN A 1 92 ? -4.022 6.060 -0.922 1.00 87.50 92 ASN A O 1
ATOM 721 N N . ASN A 1 93 ? -2.277 4.804 -0.249 1.00 89.38 93 ASN A N 1
ATOM 722 C CA . ASN A 1 93 ? -1.356 5.146 -1.331 1.00 89.38 93 ASN A CA 1
ATOM 723 C C . ASN A 1 93 ? -0.973 3.884 -2.104 1.00 89.38 93 ASN A C 1
ATOM 725 O O . ASN A 1 93 ? -0.794 2.820 -1.508 1.00 89.38 93 ASN A O 1
ATOM 729 N N . PHE A 1 94 ? -0.832 4.013 -3.421 1.00 93.62 94 PHE A N 1
ATOM 730 C CA . PHE A 1 94 ? -0.627 2.899 -4.347 1.00 93.62 94 PHE A CA 1
ATOM 731 C C . PHE A 1 94 ? 0.434 3.264 -5.375 1.00 93.62 94 PHE A C 1
ATOM 733 O O . PHE A 1 94 ? 0.491 4.410 -5.825 1.00 93.62 94 PHE A O 1
ATOM 740 N N . VAL A 1 95 ? 1.244 2.288 -5.767 1.00 93.88 95 VAL A N 1
ATOM 741 C CA . VAL A 1 95 ? 2.228 2.427 -6.837 1.00 93.88 95 VAL A CA 1
ATOM 742 C C . VAL A 1 95 ? 2.062 1.255 -7.787 1.00 93.88 95 VAL A C 1
ATOM 744 O O . VAL A 1 95 ? 2.070 0.099 -7.371 1.00 93.88 95 VAL A O 1
ATOM 747 N N . GLU A 1 96 ? 1.947 1.587 -9.067 1.00 95.44 96 GLU A N 1
ATOM 748 C CA . GLU A 1 96 ? 2.019 0.646 -10.179 1.00 95.44 96 GLU A CA 1
ATOM 749 C C . GLU A 1 96 ? 3.327 0.865 -10.918 1.00 95.44 96 GLU A C 1
ATOM 751 O O . GLU A 1 96 ? 3.717 1.990 -11.243 1.00 95.44 96 GLU A O 1
ATOM 756 N N . ILE A 1 97 ? 4.006 -0.234 -11.181 1.00 93.25 97 ILE A N 1
ATOM 757 C CA . ILE A 1 97 ? 5.329 -0.290 -11.760 1.00 93.25 97 ILE A CA 1
ATOM 758 C C . ILE A 1 97 ? 5.203 -1.054 -13.064 1.00 93.25 97 ILE A C 1
ATOM 760 O O . ILE A 1 97 ? 4.468 -2.030 -13.180 1.00 93.25 97 ILE A O 1
ATOM 764 N N . LYS A 1 98 ? 5.929 -0.603 -14.081 1.00 89.69 98 LYS A N 1
ATOM 765 C CA . LYS A 1 98 ? 6.071 -1.357 -15.320 1.00 89.69 98 LYS A CA 1
ATOM 766 C C . LYS A 1 98 ? 7.538 -1.495 -15.665 1.00 89.69 98 LYS A C 1
ATOM 768 O O . LYS A 1 98 ? 8.334 -0.592 -15.405 1.00 89.69 98 LYS A O 1
ATOM 773 N N . ALA A 1 99 ? 7.889 -2.644 -16.230 1.00 83.38 99 ALA A N 1
ATOM 774 C CA . ALA A 1 99 ? 9.189 -2.837 -16.857 1.00 83.38 99 ALA A CA 1
ATOM 775 C C . ALA A 1 99 ? 9.368 -1.848 -18.035 1.00 83.38 99 ALA A C 1
ATOM 777 O O . ALA A 1 99 ? 8.380 -1.273 -18.498 1.00 83.38 99 ALA A O 1
ATOM 778 N N . PRO A 1 100 ? 10.595 -1.636 -18.546 1.00 79.62 100 PRO A N 1
ATOM 779 C CA . PRO A 1 100 ? 10.843 -0.692 -19.643 1.00 79.62 100 PRO A CA 1
ATOM 780 C C . PRO A 1 100 ? 9.999 -0.935 -20.906 1.00 79.62 100 PRO A C 1
ATOM 782 O O . PRO A 1 100 ? 9.712 -0.002 -21.650 1.00 79.62 100 PRO A O 1
ATOM 785 N N . ASP A 1 101 ? 9.609 -2.185 -21.147 1.00 83.38 101 ASP A N 1
ATOM 786 C CA . ASP A 1 101 ? 8.742 -2.639 -22.237 1.00 83.38 101 ASP A CA 1
ATOM 787 C C . ASP A 1 101 ? 7.258 -2.752 -21.839 1.00 83.38 101 ASP A C 1
ATOM 789 O O . ASP A 1 101 ? 6.399 -3.043 -22.674 1.00 83.38 101 ASP A O 1
ATOM 793 N N . GLY A 1 102 ? 6.936 -2.512 -20.569 1.00 85.81 102 GLY A N 1
ATOM 794 C CA . GLY A 1 102 ? 5.586 -2.572 -20.037 1.00 85.81 102 GLY A CA 1
ATOM 795 C C . GLY A 1 102 ? 4.723 -1.374 -20.449 1.00 85.81 102 GLY A C 1
ATOM 796 O O . GLY A 1 102 ? 5.188 -0.272 -20.740 1.00 85.81 102 GLY A O 1
ATOM 797 N N . SER A 1 103 ? 3.407 -1.586 -20.477 1.00 93.19 103 SER A N 1
ATOM 798 C CA . SER A 1 103 ? 2.464 -0.579 -20.967 1.00 93.19 103 SER A CA 1
ATOM 799 C C . SER A 1 103 ? 2.120 0.458 -19.899 1.00 93.19 103 SER A C 1
ATOM 801 O O . SER A 1 103 ? 1.372 0.178 -18.961 1.00 93.19 103 SER A O 1
ATOM 803 N N . ILE A 1 104 ? 2.558 1.702 -20.107 1.00 91.88 104 ILE A N 1
ATOM 804 C CA . ILE A 1 104 ? 2.181 2.853 -19.264 1.00 91.88 104 ILE A CA 1
ATOM 805 C C . ILE A 1 104 ? 0.653 3.008 -19.192 1.00 91.88 104 ILE A C 1
ATOM 807 O O . ILE A 1 104 ? 0.096 3.288 -18.134 1.00 91.88 104 ILE A O 1
ATOM 811 N N . SER A 1 105 ? -0.058 2.767 -20.299 1.00 94.88 105 SER A N 1
ATOM 812 C CA . SER A 1 105 ? -1.528 2.850 -20.326 1.00 94.88 105 SER A CA 1
ATOM 813 C C . SER A 1 105 ? -2.212 1.803 -19.438 1.00 94.88 105 SER A C 1
ATOM 815 O O . SER A 1 105 ? -3.343 2.008 -18.997 1.00 94.88 105 SER A O 1
ATOM 817 N N . VAL A 1 106 ? -1.562 0.656 -19.211 1.00 94.00 106 VAL A N 1
ATOM 818 C CA . VAL A 1 106 ? -2.040 -0.382 -18.290 1.00 94.00 106 VAL A CA 1
ATOM 819 C C . VAL A 1 106 ? -1.781 0.063 -16.853 1.00 94.00 106 VAL A C 1
ATOM 821 O O . VAL A 1 106 ? -2.729 0.062 -16.073 1.00 94.00 106 VAL A O 1
ATOM 824 N N . ALA A 1 107 ? -0.579 0.574 -16.554 1.00 93.88 107 ALA A N 1
ATOM 825 C CA . ALA A 1 107 ? -0.246 1.128 -15.237 1.00 93.88 107 ALA A CA 1
ATOM 826 C C . ALA A 1 107 ? -1.240 2.208 -14.798 1.00 93.88 107 ALA A C 1
ATOM 828 O O . ALA A 1 107 ? -1.813 2.115 -13.723 1.00 93.88 107 ALA A O 1
ATOM 829 N N . ILE A 1 108 ? -1.534 3.182 -15.670 1.00 95.00 108 ILE A N 1
ATOM 830 C CA . ILE A 1 108 ? -2.489 4.261 -15.369 1.00 95.00 108 ILE A CA 1
ATOM 831 C C . ILE A 1 108 ? -3.869 3.695 -15.014 1.00 95.00 108 ILE A C 1
ATOM 833 O O . ILE A 1 108 ? -4.495 4.145 -14.057 1.00 95.00 108 ILE A O 1
ATOM 837 N N . ARG A 1 109 ? -4.357 2.699 -15.765 1.00 95.31 109 ARG A N 1
ATOM 838 C CA . ARG A 1 109 ? -5.660 2.072 -15.494 1.00 95.31 109 ARG A CA 1
ATOM 839 C C . ARG A 1 109 ? -5.670 1.323 -14.164 1.00 95.31 109 ARG A C 1
ATOM 841 O O . ARG A 1 109 ? -6.648 1.443 -13.433 1.00 95.31 109 ARG A O 1
ATOM 848 N N . GLN A 1 110 ? -4.603 0.589 -13.856 1.00 94.94 110 GLN A N 1
ATOM 849 C CA . GLN A 1 110 ? -4.454 -0.105 -12.576 1.00 94.94 110 GLN A CA 1
ATOM 850 C C . GLN A 1 110 ? -4.397 0.897 -11.417 1.00 94.94 110 GLN A C 1
ATOM 852 O O . GLN A 1 110 ? -5.228 0.818 -10.521 1.00 94.94 110 GLN A O 1
ATOM 857 N N . THR A 1 111 ? -3.569 1.944 -11.511 1.00 95.25 111 THR A N 1
ATOM 858 C CA . THR A 1 111 ? -3.477 2.997 -10.486 1.00 95.25 111 THR A CA 1
ATOM 859 C C . THR A 1 111 ? -4.817 3.688 -10.242 1.00 95.25 111 THR A C 1
ATOM 861 O O . THR A 1 111 ? -5.182 3.952 -9.098 1.00 95.25 111 THR A O 1
ATOM 864 N N . LEU A 1 112 ? -5.584 3.978 -11.299 1.00 94.56 112 LEU A N 1
ATOM 865 C CA . LEU A 1 112 ? -6.921 4.565 -11.166 1.00 94.56 112 LEU A CA 1
ATOM 866 C C . LEU A 1 112 ? -7.893 3.615 -10.456 1.00 94.56 112 LEU A C 1
ATOM 868 O O . LEU A 1 112 ? -8.681 4.049 -9.610 1.00 94.56 112 LEU A O 1
ATOM 872 N N . TYR A 1 113 ? -7.845 2.326 -10.790 1.00 93.56 113 TYR A N 1
ATOM 873 C CA . TYR A 1 113 ? -8.678 1.313 -10.155 1.00 93.56 113 TYR A CA 1
ATOM 874 C C . TYR A 1 113 ? -8.326 1.142 -8.670 1.00 93.56 113 TYR A C 1
ATOM 876 O O . TYR A 1 113 ? -9.216 1.209 -7.816 1.00 93.56 113 TYR A O 1
ATOM 884 N N . ASP A 1 114 ? -7.038 1.034 -8.349 1.00 93.94 114 ASP A N 1
ATOM 885 C CA . ASP A 1 114 ? -6.530 0.913 -6.981 1.00 93.94 114 ASP A CA 1
ATOM 886 C C . ASP A 1 114 ? -6.844 2.161 -6.150 1.00 93.94 114 ASP A C 1
ATOM 888 O O . ASP A 1 114 ? -7.339 2.060 -5.025 1.00 93.94 114 ASP A O 1
ATOM 892 N N . GLY A 1 115 ? -6.660 3.347 -6.735 1.00 91.62 115 GLY A N 1
ATOM 893 C CA . GLY A 1 115 ? -7.006 4.624 -6.117 1.00 91.62 115 GLY A CA 1
ATOM 894 C C . GLY A 1 115 ? -8.502 4.752 -5.829 1.00 91.62 115 GLY A C 1
ATOM 895 O O . GLY A 1 115 ? -8.886 5.190 -4.745 1.00 91.62 115 GLY A O 1
ATOM 896 N N . THR A 1 116 ? -9.368 4.302 -6.743 1.00 92.12 116 THR A N 1
ATOM 897 C CA . THR A 1 116 ? -10.828 4.260 -6.517 1.00 92.12 116 THR A CA 1
ATOM 898 C C . THR A 1 116 ? -11.173 3.326 -5.360 1.00 92.12 116 THR A C 1
ATOM 900 O O . THR A 1 116 ? -11.971 3.664 -4.478 1.00 92.12 116 THR A O 1
ATOM 903 N N . CYS A 1 117 ? -10.519 2.166 -5.340 1.00 88.75 117 CYS A N 1
ATOM 904 C CA . CYS A 1 117 ? -10.557 1.214 -4.248 1.00 88.75 117 CYS A CA 1
ATOM 905 C C . CYS A 1 117 ? -10.194 1.896 -2.919 1.00 88.75 117 CYS A C 1
ATOM 907 O O . CYS A 1 117 ? -11.011 1.870 -2.001 1.00 88.75 117 CYS A O 1
ATOM 909 N N . GLY A 1 118 ? -9.035 2.556 -2.816 1.00 89.62 118 GLY A N 1
ATOM 910 C CA . GLY A 1 118 ? -8.592 3.268 -1.610 1.00 89.62 118 GLY A CA 1
ATOM 911 C C . GLY A 1 118 ? -9.518 4.412 -1.185 1.00 89.62 118 GLY A C 1
ATOM 912 O O . GLY A 1 118 ? -9.870 4.524 -0.008 1.00 89.62 118 GLY A O 1
ATOM 913 N N . ALA A 1 119 ? -10.009 5.210 -2.136 1.00 90.00 119 ALA A N 1
ATOM 914 C CA . ALA A 1 119 ? -10.897 6.341 -1.872 1.00 90.00 119 ALA A CA 1
ATOM 915 C C . ALA A 1 119 ? -12.208 5.922 -1.183 1.00 90.00 119 ALA A C 1
ATOM 917 O O . ALA A 1 119 ? -12.654 6.587 -0.242 1.00 90.00 119 ALA A O 1
ATOM 918 N N . ARG A 1 120 ? -12.809 4.791 -1.585 1.00 88.75 120 ARG A N 1
ATOM 919 C CA . ARG A 1 120 ? -14.008 4.237 -0.924 1.00 88.75 120 ARG A CA 1
ATOM 920 C C . ARG A 1 120 ? -13.744 3.887 0.545 1.00 88.75 120 ARG A C 1
ATOM 922 O O . ARG A 1 120 ? -14.594 4.136 1.407 1.00 88.75 120 ARG A O 1
ATOM 929 N N . ARG A 1 121 ? -12.563 3.349 0.851 1.00 87.19 121 ARG A N 1
ATOM 930 C CA . ARG A 1 121 ? -12.163 2.974 2.223 1.00 87.19 121 ARG A CA 1
ATOM 931 C C . ARG A 1 121 ? -11.944 4.205 3.070 1.00 87.19 121 ARG A C 1
ATOM 933 O O . ARG A 1 121 ? -12.525 4.319 4.145 1.00 87.19 121 ARG A O 1
ATOM 940 N N . CYS A 1 122 ? -11.182 5.155 2.538 1.00 86.94 122 CYS A N 1
ATOM 941 C CA . CYS A 1 122 ? -10.945 6.438 3.178 1.00 86.94 122 CYS A CA 1
ATOM 942 C C . CYS A 1 122 ? -12.250 7.150 3.520 1.00 86.94 122 CYS A C 1
ATOM 944 O O . CYS A 1 122 ? -12.418 7.611 4.647 1.00 86.94 122 CYS A O 1
ATOM 946 N N . ARG A 1 123 ? -13.218 7.146 2.599 1.00 87.81 123 ARG A N 1
ATOM 947 C CA . ARG A 1 123 ? -14.560 7.671 2.861 1.00 87.81 123 ARG A CA 1
ATOM 948 C C . ARG A 1 123 ? -15.266 6.926 3.998 1.00 87.81 123 ARG A C 1
ATOM 950 O O . ARG A 1 123 ? -15.820 7.573 4.875 1.00 87.81 123 ARG A O 1
ATOM 957 N N . SER A 1 124 ? -15.209 5.596 4.025 1.00 86.38 124 SER A N 1
ATOM 958 C CA . SER A 1 124 ? -15.835 4.781 5.082 1.00 86.38 124 SER A CA 1
ATOM 959 C C . SER A 1 124 ? -15.238 5.070 6.467 1.00 86.38 124 SER A C 1
ATOM 961 O O . SER A 1 124 ? -15.968 5.248 7.442 1.00 86.38 124 SER A O 1
ATOM 963 N N . VAL A 1 125 ? -13.908 5.193 6.545 1.00 86.06 125 VAL A N 1
ATOM 964 C CA . VAL A 1 125 ? -13.199 5.590 7.771 1.00 86.06 125 VAL A CA 1
ATOM 965 C C . VAL A 1 125 ? -13.598 7.005 8.188 1.00 86.06 125 VAL A C 1
ATOM 967 O O . VAL A 1 125 ? -13.971 7.214 9.339 1.00 86.06 125 VAL A O 1
ATOM 970 N N . GLN A 1 126 ? -13.579 7.970 7.265 1.00 85.38 126 GLN A N 1
ATOM 971 C CA . GLN A 1 126 ? -13.963 9.357 7.541 1.00 85.38 126 GLN A CA 1
ATOM 972 C C . GLN A 1 126 ? -15.404 9.468 8.045 1.00 85.38 126 GLN A C 1
ATOM 974 O O . GLN A 1 126 ? -15.632 10.121 9.061 1.00 85.38 126 GLN A O 1
ATOM 979 N N . THR A 1 127 ? -16.361 8.796 7.401 1.00 88.00 127 THR A N 1
ATOM 980 C CA . THR A 1 127 ? -17.755 8.746 7.864 1.00 88.00 127 THR A CA 1
ATOM 981 C C . THR A 1 127 ? -17.826 8.235 9.300 1.00 88.00 127 THR A C 1
ATOM 983 O O . THR A 1 127 ? -18.430 8.886 10.151 1.00 88.00 127 THR A O 1
ATOM 986 N N . ARG A 1 128 ? -17.117 7.144 9.618 1.00 84.88 128 ARG A N 1
ATOM 987 C CA . ARG A 1 128 ? -17.110 6.594 10.977 1.00 84.88 128 ARG A CA 1
ATOM 988 C C . ARG A 1 128 ? -16.505 7.549 12.011 1.00 84.88 128 ARG A C 1
ATOM 990 O O . ARG A 1 128 ? -16.993 7.627 13.136 1.00 84.88 128 ARG A O 1
ATOM 997 N N . LEU A 1 129 ? -15.464 8.294 11.636 1.00 82.94 129 LEU A N 1
ATOM 998 C CA . LEU A 1 129 ? -14.849 9.321 12.484 1.00 82.94 129 LEU A CA 1
ATOM 999 C C . LEU A 1 129 ? -15.773 10.526 12.715 1.00 82.94 129 LEU A C 1
ATOM 1001 O O . LEU A 1 129 ? -15.704 11.159 13.766 1.00 82.94 129 LEU A O 1
ATOM 1005 N N . LEU A 1 130 ? -16.627 10.871 11.751 1.00 83.38 130 LEU A N 1
ATOM 1006 C CA . LEU A 1 130 ? -17.592 11.963 11.900 1.00 83.38 130 LEU A CA 1
ATOM 1007 C C . LEU A 1 130 ? -18.750 11.587 12.830 1.00 83.38 130 LEU A C 1
ATOM 1009 O O . LEU A 1 130 ? -19.210 12.434 13.595 1.00 83.38 130 LEU A O 1
ATOM 1013 N N . GLU A 1 131 ? -19.182 10.327 12.800 1.00 85.00 131 GLU A N 1
ATOM 1014 C CA . GLU A 1 131 ? -20.241 9.804 13.669 1.00 85.00 131 GLU A CA 1
ATOM 1015 C C . GLU A 1 131 ? -19.792 9.627 15.127 1.00 85.00 131 GLU A C 1
ATOM 1017 O O . GLU A 1 131 ? -20.597 9.777 16.046 1.00 85.00 131 GLU A O 1
ATOM 1022 N N . ASP A 1 132 ? -18.511 9.325 15.362 1.00 81.62 132 ASP A N 1
ATOM 1023 C CA . ASP A 1 132 ? -17.985 9.006 16.690 1.00 81.62 132 ASP A CA 1
ATOM 1024 C C . ASP A 1 132 ? -16.836 9.944 17.096 1.00 81.62 132 ASP A C 1
ATOM 1026 O O . ASP A 1 132 ? -15.656 9.712 16.810 1.00 81.62 132 ASP A O 1
ATOM 1030 N N . LYS A 1 133 ? -17.188 11.011 17.831 1.00 73.31 133 LYS A N 1
ATOM 1031 C CA . LYS A 1 133 ? -16.230 12.003 18.356 1.00 73.31 133 LYS A CA 1
ATOM 1032 C C . LYS A 1 133 ? -15.110 11.377 19.196 1.00 73.31 133 LYS A C 1
ATOM 1034 O O . LYS A 1 133 ? -13.995 11.898 19.176 1.00 73.31 133 LYS A O 1
ATOM 1039 N N . ALA A 1 134 ? -15.379 10.282 19.913 1.00 72.06 134 ALA A N 1
ATOM 1040 C CA . ALA A 1 134 ? -14.368 9.614 20.731 1.00 72.06 134 ALA A CA 1
ATOM 1041 C C . ALA A 1 134 ? -13.331 8.894 19.855 1.00 72.06 134 ALA A C 1
ATOM 1043 O O . ALA A 1 134 ? -12.136 8.979 20.130 1.00 72.06 134 ALA A O 1
ATOM 1044 N N . VAL A 1 135 ? -13.761 8.260 18.756 1.00 71.69 135 VAL A N 1
ATOM 1045 C CA . VAL A 1 135 ? -12.835 7.673 17.767 1.00 71.69 135 VAL A CA 1
ATOM 1046 C C . VAL A 1 135 ? -12.034 8.766 17.071 1.00 71.69 135 VAL A C 1
ATOM 1048 O O . VAL A 1 135 ? -10.824 8.633 16.920 1.00 71.69 135 VAL A O 1
ATOM 1051 N N . ARG A 1 136 ? -12.676 9.877 16.695 1.00 68.06 136 ARG A N 1
ATOM 1052 C CA . ARG A 1 136 ? -11.995 11.008 16.053 1.00 68.06 136 ARG A CA 1
ATOM 1053 C C . ARG A 1 136 ? -10.830 11.534 16.886 1.00 68.06 136 ARG A C 1
ATOM 1055 O O . ARG A 1 136 ? -9.714 11.622 16.379 1.00 68.06 136 ARG A O 1
ATOM 1062 N N . LEU A 1 137 ? -11.067 11.824 18.165 1.00 64.19 137 LEU A N 1
ATOM 1063 C CA . LEU A 1 137 ? -10.031 12.310 19.082 1.00 64.19 137 LEU A CA 1
ATOM 1064 C C . LEU A 1 137 ? -8.890 11.296 19.268 1.00 64.19 137 LEU A C 1
ATOM 1066 O O . LEU A 1 137 ? -7.737 11.701 19.368 1.00 64.19 137 LEU A O 1
ATOM 1070 N N . ALA A 1 138 ? -9.191 9.995 19.244 1.00 61.66 138 ALA A N 1
ATOM 1071 C CA . ALA A 1 138 ? -8.193 8.935 19.389 1.00 61.66 138 ALA A CA 1
ATOM 1072 C C . ALA A 1 138 ? -7.335 8.698 18.131 1.00 61.66 138 ALA A C 1
ATOM 1074 O O . ALA A 1 138 ? -6.229 8.176 18.239 1.00 61.66 138 ALA A O 1
ATOM 1075 N N . VAL A 1 139 ? -7.828 9.064 16.943 1.00 61.97 139 VAL A N 1
ATOM 1076 C CA . VAL A 1 139 ? -7.172 8.771 15.652 1.00 61.97 139 VAL A CA 1
ATOM 1077 C C . VAL A 1 139 ? -6.408 9.977 15.087 1.00 61.97 139 VAL A C 1
ATOM 1079 O O . VAL A 1 139 ? -5.458 9.802 14.329 1.00 61.97 139 VAL A O 1
ATOM 1082 N N . THR A 1 140 ? -6.750 11.198 15.515 1.00 51.94 140 THR A N 1
ATOM 1083 C CA . THR A 1 140 ? -6.066 12.444 15.098 1.00 51.94 140 THR A CA 1
ATOM 1084 C C . THR A 1 140 ? -4.535 12.437 15.325 1.00 51.94 140 THR A C 1
ATOM 1086 O O . THR A 1 140 ? -3.826 12.958 14.468 1.00 51.94 140 THR A O 1
ATOM 1089 N N . PRO A 1 141 ? -3.979 11.834 16.400 1.00 44.53 141 PRO A N 1
ATOM 1090 C CA . PRO A 1 141 ? -2.527 11.799 16.619 1.00 44.53 141 PRO A CA 1
ATOM 1091 C C . PRO A 1 141 ? -1.771 10.731 15.806 1.00 44.53 141 PRO A C 1
ATOM 1093 O O . PRO A 1 141 ? -0.546 10.723 15.825 1.00 44.53 141 PRO A O 1
ATOM 1096 N N . LEU A 1 142 ? -2.466 9.800 15.135 1.00 47.03 142 LEU A N 1
ATOM 1097 C CA . LEU A 1 142 ? -1.868 8.574 14.579 1.00 47.03 142 LEU A CA 1
ATOM 1098 C C . LEU A 1 142 ? -1.496 8.657 13.090 1.00 47.03 142 LEU A C 1
ATOM 1100 O O . LEU A 1 142 ? -1.153 7.639 12.498 1.00 47.03 142 LEU A O 1
ATOM 1104 N N . GLY A 1 143 ? -1.594 9.830 12.455 1.00 46.31 143 GLY A N 1
ATOM 1105 C CA . GLY A 1 143 ? -1.280 9.973 11.025 1.00 46.31 143 GLY A CA 1
ATOM 1106 C C . GLY A 1 143 ? -2.225 9.200 10.094 1.00 46.31 143 GLY A C 1
ATOM 1107 O O . GLY A 1 143 ? -1.983 9.128 8.895 1.00 46.31 143 GLY A O 1
ATOM 1108 N N . VAL A 1 144 ? -3.341 8.663 10.611 1.00 48.62 144 VAL A N 1
ATOM 1109 C CA . VAL A 1 144 ? -4.431 8.075 9.812 1.00 48.62 144 VAL A CA 1
ATOM 1110 C C . VAL A 1 144 ? -5.283 9.212 9.235 1.00 48.62 144 VAL A C 1
ATOM 1112 O O . VAL A 1 144 ? -6.491 9.311 9.444 1.00 48.62 144 VAL A O 1
ATOM 1115 N N . THR A 1 145 ? -4.636 10.146 8.550 1.00 42.22 145 THR A N 1
ATOM 1116 C CA . THR A 1 145 ? -5.308 11.128 7.715 1.00 42.22 145 THR A CA 1
ATOM 1117 C C . THR A 1 145 ? -5.285 10.578 6.305 1.00 42.22 145 THR A C 1
ATOM 1119 O O . THR A 1 145 ? -4.237 10.475 5.680 1.00 42.22 145 THR A O 1
ATOM 1122 N N . CYS A 1 146 ? -6.454 10.203 5.798 1.00 40.91 146 CYS A N 1
ATOM 1123 C CA . CYS A 1 146 ? -6.650 10.083 4.362 1.00 40.91 146 CYS A CA 1
ATOM 1124 C C . CYS A 1 146 ? -6.477 11.477 3.744 1.00 40.91 146 CYS A C 1
ATOM 1126 O O . CYS A 1 146 ? -7.423 12.264 3.735 1.00 40.91 146 CYS A O 1
ATOM 1128 N N . GLY A 1 147 ? -5.263 11.792 3.309 1.00 34.84 147 GLY A N 1
ATOM 1129 C CA . GLY A 1 147 ? -4.890 13.027 2.632 1.00 34.84 147 GLY A CA 1
ATOM 1130 C C . GLY A 1 147 ? -3.493 12.857 2.048 1.00 34.84 147 GLY A C 1
ATOM 1131 O O . GLY A 1 147 ? -2.602 12.413 2.769 1.00 34.84 147 GLY A O 1
ATOM 1132 N N . GLY A 1 148 ? -3.367 13.110 0.742 1.00 32.69 148 GLY A N 1
ATOM 1133 C CA . GLY A 1 148 ? -2.086 13.133 0.032 1.00 32.69 148 GLY A CA 1
ATOM 1134 C C . GLY A 1 148 ? -1.278 14.394 0.291 1.00 32.69 148 GLY A C 1
ATOM 1135 O O . GLY A 1 148 ? -1.737 15.247 1.087 1.00 32.69 148 GLY A O 1
#

Organism: NCBI:txid1079267

Radius of gyration: 16.47 Å; chains: 1; bounding box: 46×25×43 Å